Protein AF-A0A4D6LDC3-F1 (afdb_monomer)

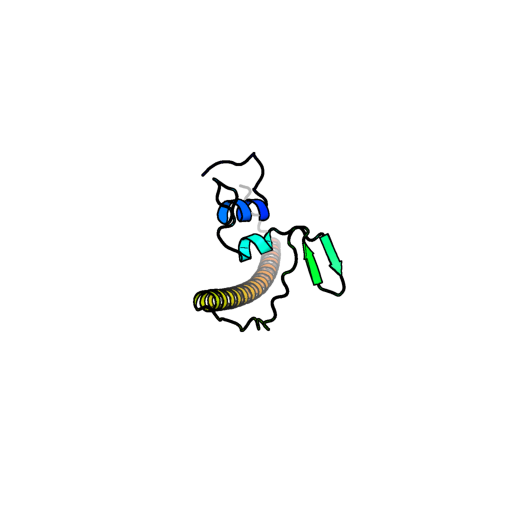Structure (mmCIF, N/CA/C/O backbone):
data_AF-A0A4D6LDC3-F1
#
_entry.id   AF-A0A4D6LDC3-F1
#
loop_
_atom_site.group_PDB
_atom_site.id
_atom_site.type_symbol
_atom_site.label_atom_id
_atom_site.label_alt_id
_atom_site.label_comp_id
_atom_site.label_asym_id
_atom_site.label_entity_id
_atom_site.label_seq_id
_atom_site.pdbx_PDB_ins_code
_atom_site.Cartn_x
_atom_site.Cartn_y
_atom_site.Cartn_z
_atom_site.occupancy
_atom_site.B_iso_or_equiv
_atom_site.auth_seq_id
_atom_site.auth_comp_id
_atom_site.auth_asym_id
_atom_site.auth_atom_id
_atom_site.pdbx_PDB_model_num
ATOM 1 N N . MET A 1 1 ? 20.546 27.280 -15.286 1.00 38.97 1 MET A N 1
ATOM 2 C CA . MET A 1 1 ? 19.242 26.664 -15.608 1.00 38.97 1 MET A CA 1
ATOM 3 C C . MET A 1 1 ? 18.293 27.773 -16.020 1.00 38.97 1 MET A C 1
ATOM 5 O O . MET A 1 1 ? 18.026 28.645 -15.206 1.00 38.97 1 MET A O 1
ATOM 9 N N . THR A 1 2 ? 17.894 27.829 -17.290 1.00 45.59 2 THR A N 1
ATOM 10 C CA . THR A 1 2 ? 17.131 28.965 -17.834 1.00 45.59 2 THR A CA 1
ATOM 11 C C . THR A 1 2 ? 15.643 28.641 -17.838 1.00 45.59 2 THR A C 1
ATOM 13 O O . THR A 1 2 ? 15.235 27.619 -18.385 1.00 45.59 2 THR A O 1
ATOM 16 N N . LYS A 1 3 ? 14.851 29.512 -17.205 1.00 45.41 3 LYS A N 1
ATOM 17 C CA . LYS A 1 3 ? 13.389 29.454 -17.172 1.00 45.41 3 LYS A CA 1
ATOM 18 C C . LYS A 1 3 ? 12.847 29.673 -18.589 1.00 45.41 3 LYS A C 1
ATOM 20 O O . LYS A 1 3 ? 13.088 30.725 -19.173 1.00 45.41 3 LYS A O 1
ATOM 25 N N . LEU A 1 4 ? 12.148 28.684 -19.139 1.00 52.59 4 LEU A N 1
ATOM 26 C CA . LEU A 1 4 ? 11.331 28.830 -20.344 1.00 52.59 4 LEU A CA 1
ATOM 27 C C . LEU A 1 4 ? 9.886 29.045 -19.877 1.00 52.59 4 LEU A C 1
ATOM 29 O O . LEU A 1 4 ? 9.241 28.110 -19.426 1.00 52.59 4 LEU A O 1
ATOM 33 N N . ASN A 1 5 ? 9.449 30.306 -19.919 1.00 50.94 5 ASN A N 1
ATOM 34 C CA . ASN A 1 5 ? 8.061 30.785 -19.931 1.00 50.94 5 ASN A CA 1
ATOM 35 C C . ASN A 1 5 ? 7.044 30.025 -19.060 1.00 50.94 5 ASN A C 1
ATOM 37 O O . ASN A 1 5 ? 6.243 29.302 -19.636 1.00 50.94 5 ASN A O 1
ATOM 41 N N . ASP A 1 6 ? 7.048 30.230 -17.732 1.00 54.47 6 ASP A N 1
ATOM 42 C CA . ASP A 1 6 ? 5.972 29.984 -16.730 1.00 54.47 6 ASP A CA 1
ATOM 43 C C . ASP A 1 6 ? 5.063 28.739 -16.872 1.00 54.47 6 ASP A C 1
ATOM 45 O O . ASP A 1 6 ? 4.029 28.615 -16.217 1.00 54.47 6 ASP A O 1
ATOM 49 N N . LYS A 1 7 ? 5.452 27.778 -17.700 1.00 58.31 7 LYS A N 1
ATOM 50 C CA . LYS A 1 7 ? 4.758 26.541 -18.013 1.00 58.31 7 LYS A CA 1
ATOM 51 C C . LYS A 1 7 ? 5.808 25.452 -18.028 1.00 58.31 7 LYS A C 1
ATOM 53 O O . LYS A 1 7 ? 6.875 25.602 -18.622 1.00 58.31 7 LYS A O 1
ATOM 58 N N . SER A 1 8 ? 5.500 24.358 -17.346 1.00 63.41 8 SER A N 1
ATOM 59 C CA . SER A 1 8 ? 6.328 23.160 -17.342 1.00 63.41 8 SER A CA 1
ATOM 60 C C . SER A 1 8 ? 6.609 22.751 -18.792 1.00 63.41 8 SER A C 1
ATOM 62 O O . SER A 1 8 ? 5.649 22.593 -19.552 1.00 63.41 8 SER A O 1
ATOM 64 N N . PRO A 1 9 ? 7.881 22.610 -19.202 1.00 69.75 9 PRO A N 1
ATOM 65 C CA . PRO A 1 9 ? 8.197 22.271 -20.578 1.00 69.75 9 PRO A CA 1
ATOM 66 C C . PRO A 1 9 ? 7.588 20.912 -20.914 1.00 69.75 9 PRO A C 1
ATOM 68 O O . PRO A 1 9 ? 7.677 19.955 -20.140 1.00 69.75 9 PRO A O 1
ATOM 71 N N . THR A 1 10 ? 6.961 20.833 -22.080 1.00 68.75 10 THR A N 1
ATOM 72 C CA . THR A 1 10 ? 6.373 19.581 -22.564 1.00 68.75 10 THR A CA 1
ATOM 73 C C . THR A 1 10 ? 7.506 18.574 -22.811 1.00 68.75 10 THR A C 1
ATOM 75 O O . THR A 1 10 ? 8.597 18.989 -23.214 1.00 68.75 10 THR A O 1
ATOM 78 N N . PRO A 1 11 ? 7.303 17.253 -22.643 1.00 69.69 11 PRO A N 1
ATOM 79 C CA . PRO A 1 11 ? 8.348 16.258 -22.909 1.00 69.69 11 PRO A CA 1
ATOM 80 C C . PRO A 1 11 ? 9.066 16.422 -24.263 1.00 69.69 11 PRO A C 1
ATOM 82 O O . PRO A 1 11 ? 10.285 16.288 -24.334 1.00 69.69 11 PRO A O 1
ATOM 85 N N . SER A 1 12 ? 8.355 16.819 -25.324 1.00 67.12 12 SER A N 1
ATOM 86 C CA . SER A 1 12 ? 8.954 17.112 -26.638 1.00 67.12 12 SER A CA 1
ATOM 87 C C . SER A 1 12 ? 9.888 18.332 -26.637 1.00 67.12 12 SER A C 1
ATOM 89 O O . SER A 1 12 ? 10.859 18.377 -27.387 1.00 67.12 12 SER A O 1
ATOM 91 N N . GLU A 1 13 ? 9.621 19.336 -25.801 1.00 72.69 13 GLU A N 1
ATOM 92 C CA . GLU A 1 13 ? 10.480 20.518 -25.661 1.00 72.69 13 GLU A CA 1
ATOM 93 C C . GLU A 1 13 ? 11.765 20.181 -24.905 1.00 72.69 13 GLU 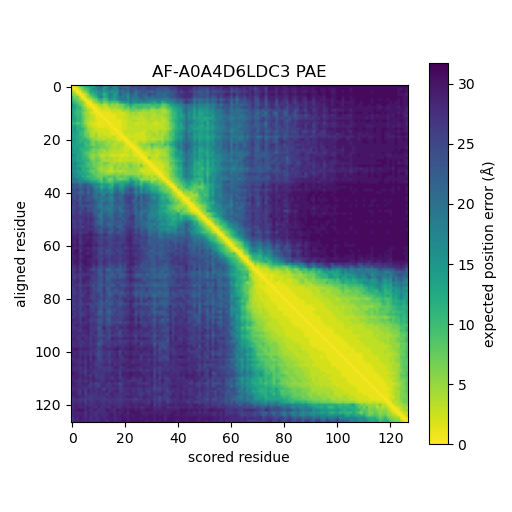A C 1
ATOM 95 O O . GLU A 1 13 ? 12.845 20.617 -25.307 1.00 72.69 13 GLU A O 1
ATOM 100 N N . LEU A 1 14 ? 11.666 19.345 -23.866 1.00 78.12 14 LEU A N 1
ATOM 101 C CA . LEU A 1 14 ? 12.828 18.789 -23.166 1.00 78.12 14 LEU A CA 1
ATOM 102 C C . LEU A 1 14 ? 13.687 17.933 -24.106 1.00 78.12 14 LEU A C 1
ATOM 104 O O . LEU A 1 14 ? 14.916 18.052 -24.107 1.00 78.12 14 LEU A O 1
ATOM 108 N N . PHE A 1 15 ? 13.043 17.120 -24.946 1.00 77.00 15 PHE A N 1
ATOM 109 C CA . PHE A 1 15 ? 13.721 16.286 -25.934 1.00 77.00 15 PHE A CA 1
ATOM 110 C C . PHE A 1 15 ? 14.499 17.130 -26.952 1.00 77.00 15 PHE A C 1
ATOM 112 O O . PHE A 1 15 ? 15.705 16.941 -27.116 1.00 77.00 15 PHE A O 1
ATOM 119 N N . ARG A 1 16 ? 13.859 18.143 -27.553 1.00 77.75 16 ARG A N 1
ATOM 120 C CA . ARG A 1 16 ? 14.544 19.089 -28.449 1.00 77.75 16 ARG A CA 1
ATOM 121 C C . ARG A 1 16 ? 15.676 19.834 -27.751 1.00 77.75 16 ARG A C 1
ATOM 123 O O . ARG A 1 16 ? 16.750 19.971 -28.317 1.00 77.75 16 ARG A O 1
ATOM 130 N N . HIS A 1 17 ? 15.493 20.270 -26.507 1.00 75.00 17 HIS A N 1
ATOM 131 C CA . HIS A 1 17 ? 16.539 20.993 -25.778 1.00 75.00 17 HIS A CA 1
ATOM 132 C C . HIS A 1 17 ? 17.820 20.164 -25.565 1.00 75.00 17 HIS A C 1
ATOM 134 O O . HIS A 1 17 ? 18.910 20.728 -25.452 1.00 75.00 17 HIS A O 1
ATOM 140 N N . THR A 1 18 ? 17.689 18.841 -25.477 1.00 75.56 18 THR A N 1
ATOM 141 C CA . THR A 1 18 ? 18.795 17.916 -25.189 1.00 75.56 18 THR A CA 1
ATOM 142 C C . THR A 1 18 ? 19.416 17.319 -26.450 1.00 75.56 18 THR A C 1
ATOM 144 O O . THR A 1 18 ? 20.629 17.132 -26.492 1.00 75.56 18 THR A O 1
ATOM 147 N N . HIS A 1 19 ? 18.617 17.089 -27.492 1.00 74.88 19 HIS A N 1
ATOM 148 C CA . HIS A 1 19 ? 19.049 16.384 -28.702 1.00 74.88 19 HIS A CA 1
ATOM 149 C C . HIS A 1 19 ? 19.182 17.293 -29.928 1.00 74.88 19 HIS A C 1
ATOM 151 O O . HIS A 1 19 ? 19.632 16.842 -30.982 1.00 74.88 19 HIS A O 1
ATOM 157 N N . GLN A 1 20 ? 18.838 18.577 -29.797 1.00 82.38 20 GLN A N 1
ATOM 158 C CA . GLN A 1 20 ? 19.022 19.582 -30.835 1.00 82.38 20 GLN A CA 1
ATOM 159 C C . GLN A 1 20 ? 20.112 20.580 -30.433 1.00 82.38 20 GLN A C 1
ATOM 161 O O . GLN A 1 20 ? 20.082 21.207 -29.370 1.00 82.38 20 GLN A O 1
ATOM 166 N N . ARG A 1 21 ? 21.094 20.762 -31.313 1.00 79.12 21 ARG A N 1
ATOM 167 C CA . ARG A 1 21 ? 22.167 21.737 -31.140 1.00 79.12 21 ARG A CA 1
ATOM 168 C C . ARG A 1 21 ? 21.590 23.149 -31.254 1.00 79.12 21 ARG A C 1
ATOM 170 O O . ARG A 1 21 ? 20.982 23.514 -32.253 1.00 79.12 21 ARG A O 1
ATOM 177 N N . LYS A 1 22 ? 21.801 23.985 -30.234 1.00 75.38 22 LYS A N 1
ATOM 178 C CA . LYS A 1 22 ? 21.194 25.332 -30.148 1.00 75.38 22 LYS A CA 1
ATOM 179 C C . LYS A 1 22 ? 21.647 26.308 -31.243 1.00 75.38 22 LYS A C 1
ATOM 181 O O . LYS A 1 22 ? 20.938 27.270 -31.516 1.00 75.38 22 LYS A O 1
ATOM 186 N N . LYS A 1 23 ? 22.826 26.085 -31.835 1.00 75.88 23 LYS A N 1
ATOM 187 C CA . LYS A 1 23 ? 23.463 27.009 -32.789 1.00 75.88 23 LYS A CA 1
ATOM 188 C C . LYS A 1 23 ? 22.845 26.930 -34.186 1.00 75.88 23 LYS A C 1
ATOM 190 O O . LYS A 1 23 ? 22.589 27.953 -34.803 1.00 75.88 23 LYS A O 1
ATOM 195 N N . ASP A 1 24 ? 22.627 25.719 -34.671 1.00 78.19 24 ASP A N 1
ATOM 196 C CA . ASP A 1 24 ? 22.237 25.400 -36.048 1.00 78.19 24 ASP A CA 1
ATOM 197 C C . ASP A 1 24 ? 20.954 24.562 -36.113 1.00 78.19 24 ASP A C 1
ATOM 199 O O . ASP A 1 24 ? 20.497 24.212 -37.197 1.00 78.19 24 ASP A O 1
ATOM 203 N N . LYS A 1 25 ? 20.358 24.253 -34.954 1.00 73.50 25 LYS A N 1
ATOM 204 C CA . LYS A 1 25 ? 19.172 23.404 -34.810 1.00 73.50 25 LYS A CA 1
ATOM 205 C C . LYS A 1 25 ? 19.362 21.997 -35.393 1.00 73.50 25 LYS A C 1
ATOM 207 O O . LYS A 1 25 ? 18.376 21.310 -35.661 1.00 73.50 25 LYS A O 1
ATOM 212 N N . SER A 1 26 ? 20.608 21.555 -35.576 1.00 72.25 26 SER A N 1
ATOM 213 C CA . SER A 1 26 ? 20.897 20.210 -36.064 1.00 72.25 26 SER A CA 1
ATOM 214 C C . SER A 1 26 ? 20.701 19.180 -34.956 1.00 72.25 26 SER A C 1
ATOM 216 O O . SER A 1 26 ? 20.878 19.467 -33.770 1.00 72.25 26 SER A O 1
ATOM 218 N N . TRP A 1 27 ? 20.298 17.972 -35.338 1.00 77.69 27 TRP A N 1
ATOM 219 C CA . TRP A 1 27 ? 20.153 16.868 -34.397 1.00 77.69 27 TRP A CA 1
ATOM 220 C C . TRP A 1 27 ? 21.519 16.302 -34.030 1.00 77.69 27 TRP A C 1
ATOM 222 O O . TRP A 1 27 ? 22.424 16.227 -34.862 1.00 77.6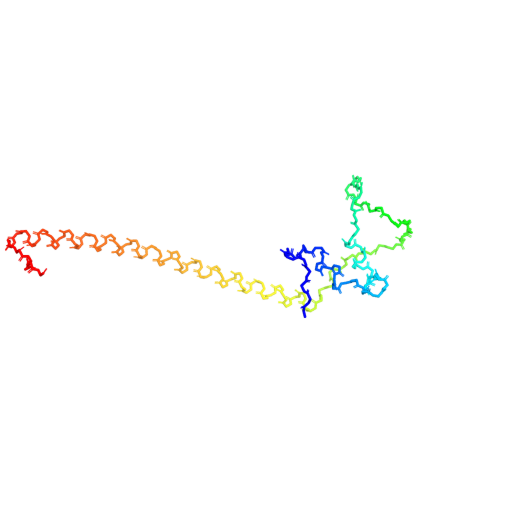9 27 TRP A O 1
ATOM 232 N N . VAL A 1 28 ? 21.676 15.920 -32.766 1.00 74.69 28 VAL A N 1
ATOM 233 C CA . VAL A 1 28 ? 22.918 15.322 -32.263 1.00 74.69 28 VAL A CA 1
ATOM 234 C C . VAL A 1 28 ? 23.173 13.958 -32.915 1.00 74.69 28 VAL A C 1
ATOM 236 O O . VAL A 1 28 ? 24.332 13.605 -33.127 1.00 74.69 28 VAL A O 1
ATOM 239 N N . ASP A 1 29 ? 22.114 13.248 -33.310 1.00 69.75 29 ASP A N 1
ATOM 240 C CA . ASP A 1 29 ? 22.165 11.972 -34.021 1.00 69.75 29 ASP A CA 1
ATOM 241 C C . ASP A 1 29 ? 20.926 11.753 -34.921 1.00 69.75 29 ASP A C 1
ATOM 243 O O . ASP A 1 29 ? 19.911 12.449 -34.820 1.00 69.75 29 ASP A O 1
ATOM 247 N N . GLN A 1 30 ? 21.012 10.767 -35.817 1.00 60.78 30 GLN A N 1
ATOM 248 C CA . GLN A 1 30 ? 19.969 10.454 -36.801 1.00 60.78 30 GLN A CA 1
ATOM 249 C C . GLN A 1 30 ? 18.692 9.864 -36.173 1.00 60.78 30 GLN A C 1
ATOM 251 O O . GLN A 1 30 ? 17.606 10.023 -36.732 1.00 60.78 30 GLN A O 1
ATOM 256 N N . SER A 1 31 ? 18.795 9.220 -35.008 1.00 59.44 31 SER A N 1
ATOM 257 C CA . SER A 1 31 ? 17.647 8.656 -34.285 1.00 59.44 31 SER A CA 1
ATOM 258 C C . SER A 1 31 ? 16.839 9.764 -33.620 1.00 59.44 31 SER A C 1
ATOM 260 O O . SER A 1 31 ? 15.613 9.762 -33.693 1.00 59.44 31 SER A O 1
ATOM 262 N N . SER A 1 32 ? 17.510 10.772 -33.060 1.00 63.78 32 SER A N 1
ATOM 263 C CA . SER A 1 32 ? 16.846 11.966 -32.527 1.00 63.78 32 SER A CA 1
ATOM 264 C C . SER A 1 32 ? 16.068 12.735 -33.594 1.00 63.78 32 SER A C 1
ATOM 266 O O . SER A 1 32 ? 14.955 13.193 -33.340 1.00 63.78 32 SER A O 1
ATOM 268 N N . ALA A 1 33 ? 16.604 12.796 -34.818 1.00 63.53 33 ALA A N 1
ATOM 269 C CA . ALA A 1 33 ? 15.896 13.359 -35.966 1.00 63.53 33 ALA A CA 1
ATOM 270 C C . ALA A 1 33 ? 14.649 12.545 -36.365 1.00 63.53 33 ALA A C 1
ATOM 272 O O . ALA A 1 33 ? 13.676 13.108 -36.862 1.00 63.53 33 ALA A O 1
ATOM 273 N N . HIS A 1 34 ? 14.669 11.224 -36.156 1.00 59.91 34 HIS A N 1
ATOM 274 C CA . HIS A 1 34 ? 13.545 10.336 -36.455 1.00 59.91 34 HIS A CA 1
ATOM 275 C C . HIS A 1 34 ? 12.384 10.498 -35.460 1.00 59.91 34 HIS A C 1
ATOM 277 O O . HIS A 1 34 ? 11.226 10.426 -35.860 1.00 59.91 34 HIS A O 1
ATOM 283 N N . VAL A 1 35 ? 12.673 10.750 -34.181 1.00 61.41 35 VAL A N 1
ATOM 284 C CA . VAL A 1 35 ? 11.656 10.837 -33.114 1.00 61.41 35 VAL A CA 1
ATOM 285 C C . VAL A 1 35 ? 10.818 12.123 -33.179 1.00 61.41 35 VAL A C 1
ATOM 287 O O . VAL A 1 35 ? 9.640 12.091 -32.835 1.00 61.41 35 VAL A O 1
ATOM 290 N N . ASP A 1 36 ? 11.376 13.243 -33.651 1.00 63.69 36 ASP A N 1
ATOM 291 C CA . ASP A 1 36 ? 10.651 14.529 -33.759 1.00 63.69 36 ASP A CA 1
ATOM 292 C C . ASP A 1 36 ? 9.817 14.647 -35.056 1.00 63.69 36 ASP A C 1
ATOM 294 O O . ASP A 1 36 ? 9.228 15.695 -35.326 1.00 63.69 36 ASP A O 1
ATOM 298 N N . CYS A 1 37 ? 9.736 13.593 -35.886 1.00 57.84 37 CYS A N 1
ATOM 299 C CA . CYS A 1 37 ? 8.956 13.654 -37.122 1.00 57.8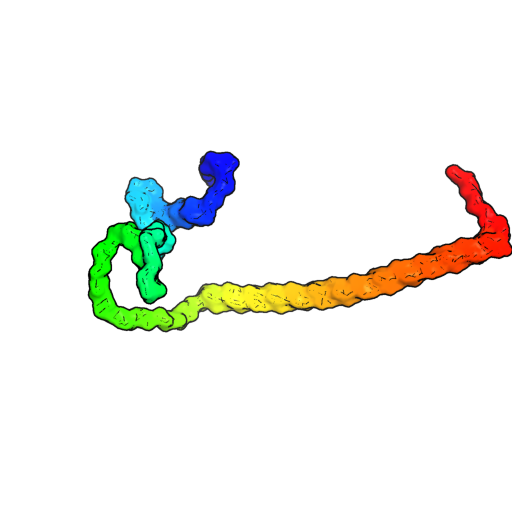4 37 CYS A CA 1
ATOM 300 C C . CYS A 1 37 ? 7.442 13.668 -36.835 1.00 57.84 37 CYS A C 1
ATOM 302 O O . CYS A 1 37 ? 6.884 12.788 -36.177 1.00 57.84 37 CYS A O 1
ATOM 304 N N . LYS A 1 38 ? 6.751 14.694 -37.344 1.00 50.69 38 LYS A N 1
ATOM 305 C CA . LYS A 1 38 ? 5.292 14.799 -37.256 1.00 50.69 38 LYS A CA 1
ATOM 306 C C . LYS A 1 38 ? 4.680 13.770 -38.208 1.00 50.69 38 LYS A C 1
ATOM 308 O O . LYS A 1 38 ? 4.903 13.827 -39.417 1.00 50.69 38 LYS A O 1
ATOM 313 N N . VAL A 1 39 ? 3.966 12.803 -37.639 1.00 53.28 39 VAL A N 1
ATOM 314 C CA . VAL A 1 39 ? 3.271 11.746 -38.380 1.00 53.28 39 VAL A CA 1
ATOM 315 C C . VAL A 1 39 ? 2.160 12.370 -39.210 1.00 53.28 39 VAL A C 1
ATOM 317 O O . VAL A 1 39 ? 1.251 12.972 -38.647 1.00 53.28 39 VAL A O 1
ATOM 320 N N . ASP A 1 40 ? 2.224 12.206 -40.527 1.00 44.09 40 ASP A N 1
ATOM 321 C CA . ASP A 1 40 ? 1.264 12.824 -41.447 1.00 44.09 40 ASP A CA 1
ATOM 322 C C . ASP A 1 40 ? 0.241 11.819 -42.003 1.00 44.09 40 ASP A C 1
ATOM 324 O O . ASP A 1 40 ? -0.713 12.167 -42.693 1.00 44.09 40 ASP A O 1
ATOM 328 N N . GLY A 1 41 ? 0.398 10.543 -41.649 1.00 46.09 41 GLY A N 1
ATOM 329 C CA . GLY A 1 41 ? -0.588 9.508 -41.918 1.00 46.09 41 GLY A CA 1
ATOM 330 C C . GLY A 1 41 ? -0.076 8.103 -41.621 1.00 46.09 41 GLY A C 1
ATOM 331 O O . GLY A 1 41 ? 1.128 7.829 -41.651 1.00 46.09 41 GLY A O 1
ATOM 332 N N . ILE A 1 42 ? -1.023 7.201 -41.354 1.00 45.00 42 ILE A N 1
ATOM 333 C CA . ILE A 1 42 ? -0.798 5.760 -41.217 1.00 45.00 42 ILE A CA 1
ATOM 334 C C . ILE A 1 42 ? -1.415 5.089 -42.443 1.00 45.00 42 ILE A C 1
ATOM 336 O O . ILE A 1 42 ? -2.629 5.129 -42.624 1.00 45.00 42 ILE A O 1
ATOM 340 N N . ASN A 1 43 ? -0.599 4.450 -43.284 1.00 41.72 43 ASN A N 1
ATOM 341 C CA . ASN A 1 43 ? -1.094 3.642 -44.401 1.00 41.72 43 ASN A CA 1
ATOM 342 C C . ASN A 1 43 ? -0.562 2.211 -44.266 1.00 41.72 43 ASN A C 1
ATOM 344 O O . ASN A 1 43 ? 0.647 2.002 -44.152 1.00 41.72 43 ASN A O 1
ATOM 348 N N . LYS A 1 44 ? -1.469 1.224 -44.229 1.00 48.31 44 LYS A N 1
ATOM 349 C CA . LYS A 1 44 ? -1.167 -0.212 -44.040 1.00 48.31 44 LYS A CA 1
ATOM 350 C C . LYS A 1 44 ? -0.219 -0.497 -42.858 1.00 48.31 44 LYS A C 1
ATOM 352 O O . LYS A 1 44 ? 0.714 -1.286 -42.982 1.00 48.31 44 LYS A O 1
ATOM 357 N N . GLY A 1 45 ? -0.432 0.180 -41.726 1.00 50.47 45 GLY A N 1
ATOM 358 C CA . GLY A 1 45 ? 0.362 -0.007 -40.504 1.00 50.47 45 GLY A CA 1
ATOM 359 C C . GLY A 1 45 ? 1.761 0.621 -40.525 1.00 50.47 45 GLY A C 1
ATOM 360 O O . GLY A 1 45 ? 2.557 0.339 -39.636 1.00 50.47 45 GLY A O 1
ATOM 361 N N . LYS A 1 46 ? 2.081 1.467 -41.515 1.00 51.41 46 LYS A N 1
ATOM 362 C CA . LYS A 1 46 ? 3.344 2.217 -41.579 1.00 51.41 46 LYS A CA 1
ATOM 363 C C . LYS A 1 46 ? 3.093 3.714 -41.430 1.00 51.41 46 LYS A C 1
ATOM 365 O O . LYS A 1 46 ? 2.192 4.262 -42.065 1.00 51.41 46 LYS A O 1
ATOM 370 N N . VAL A 1 47 ? 3.899 4.340 -40.576 1.00 48.72 47 VAL A N 1
ATOM 371 C CA . VAL A 1 47 ? 3.887 5.772 -40.260 1.00 48.72 47 VAL A CA 1
ATOM 372 C C . VAL A 1 47 ? 4.833 6.498 -41.216 1.00 48.72 47 VAL A C 1
ATOM 374 O O . VAL A 1 47 ? 6.015 6.163 -41.277 1.00 48.72 47 VAL A O 1
ATOM 377 N N . TYR A 1 48 ? 4.324 7.483 -41.957 1.00 49.94 48 TYR A N 1
ATOM 378 C CA . TYR A 1 48 ? 5.134 8.343 -42.823 1.00 49.94 48 TYR A CA 1
ATOM 379 C C . TYR A 1 48 ? 5.116 9.772 -42.264 1.00 49.94 48 TYR A C 1
ATOM 381 O O . TYR A 1 48 ? 4.048 10.337 -42.031 1.00 49.94 48 TYR A O 1
ATOM 389 N N . GLY A 1 49 ? 6.293 10.351 -42.018 1.00 44.44 49 GLY A N 1
ATOM 390 C CA . GLY A 1 49 ? 6.429 11.772 -41.688 1.00 44.44 49 GLY A CA 1
ATOM 391 C C . GLY A 1 49 ? 6.652 12.609 -42.950 1.00 44.44 49 GLY A C 1
ATOM 392 O O . GLY A 1 49 ? 7.356 12.168 -43.864 1.00 44.44 49 GLY A O 1
ATOM 393 N N . ILE A 1 50 ? 6.085 13.819 -43.010 1.00 42.00 50 ILE A N 1
ATOM 394 C CA . ILE A 1 50 ? 6.461 14.805 -44.035 1.00 42.00 50 ILE A CA 1
ATOM 395 C C . ILE A 1 50 ? 7.925 15.189 -43.800 1.00 42.00 50 ILE A C 1
ATOM 397 O O . ILE A 1 50 ? 8.253 15.756 -42.760 1.00 42.00 50 ILE A O 1
ATOM 401 N N . GLY A 1 51 ? 8.802 14.935 -44.778 1.00 46.22 51 GLY A N 1
ATOM 402 C CA . GLY A 1 51 ? 10.096 15.623 -44.813 1.00 46.22 51 GLY A CA 1
ATOM 403 C C . GLY A 1 51 ? 11.292 14.923 -45.446 1.00 46.22 51 GLY A C 1
ATOM 404 O O . GLY A 1 51 ? 12.291 15.602 -45.640 1.00 46.22 51 GLY A O 1
ATOM 405 N N . TYR A 1 52 ? 11.251 13.636 -45.815 1.00 42.47 52 TYR A N 1
ATOM 406 C CA . TYR A 1 52 ? 12.399 13.005 -46.488 1.00 42.47 52 TYR A CA 1
ATOM 407 C C . TYR A 1 52 ? 11.988 12.028 -47.594 1.00 42.47 52 TYR A C 1
ATOM 409 O O . TYR A 1 52 ? 11.138 11.158 -47.412 1.00 42.47 52 TYR A O 1
ATOM 417 N N . LYS A 1 53 ? 12.637 12.154 -48.761 1.00 38.88 53 LYS A N 1
ATOM 418 C CA . LYS A 1 53 ? 12.583 11.151 -49.830 1.00 38.88 53 LYS A CA 1
ATOM 419 C C . LYS A 1 53 ? 13.132 9.840 -49.263 1.00 38.88 53 LYS A C 1
ATOM 421 O O . LYS A 1 53 ? 14.303 9.782 -48.904 1.00 38.88 53 LYS A O 1
ATOM 426 N N . SER A 1 54 ? 12.299 8.802 -49.186 1.00 44.47 54 SER A N 1
ATOM 427 C CA . SER A 1 54 ? 12.739 7.444 -48.852 1.00 44.47 54 SER A CA 1
ATOM 428 C C . SER A 1 54 ? 13.787 6.985 -49.866 1.00 44.47 54 SER A C 1
ATOM 430 O O . SER A 1 54 ? 13.444 6.570 -50.974 1.00 44.47 54 SER A O 1
ATOM 432 N N . THR A 1 55 ? 15.068 7.036 -49.512 1.00 41.38 55 THR A N 1
ATOM 433 C CA . THR A 1 55 ? 16.062 6.201 -50.178 1.00 41.38 55 THR A CA 1
ATOM 434 C C . THR A 1 55 ? 15.798 4.772 -49.727 1.00 41.38 55 THR A C 1
ATOM 436 O O . THR A 1 55 ? 15.774 4.465 -48.536 1.00 41.38 55 THR A O 1
ATOM 439 N N . LYS A 1 56 ? 15.499 3.895 -50.691 1.00 43.31 56 LYS A N 1
ATOM 440 C CA . LYS A 1 56 ? 15.308 2.466 -50.444 1.00 43.31 56 LYS A CA 1
ATOM 441 C C . LYS A 1 56 ? 16.595 1.913 -49.827 1.00 43.31 56 LYS A C 1
ATOM 443 O O . LYS A 1 56 ? 17.554 1.660 -50.551 1.00 43.31 56 LYS A O 1
ATOM 448 N N . VAL A 1 57 ? 16.618 1.712 -48.512 1.00 40.88 57 VAL A N 1
ATOM 449 C CA . VAL A 1 57 ? 17.645 0.893 -47.868 1.00 40.88 57 VAL A CA 1
ATOM 450 C C . VAL A 1 57 ? 17.298 -0.559 -48.186 1.00 40.88 57 VAL A C 1
ATOM 452 O O . VAL A 1 57 ? 16.459 -1.190 -47.546 1.00 40.88 57 VAL A O 1
ATOM 455 N N . ILE A 1 58 ? 17.899 -1.064 -49.264 1.00 40.19 58 ILE A N 1
ATOM 456 C CA . ILE A 1 58 ? 18.071 -2.498 -49.478 1.00 40.19 58 ILE A CA 1
ATOM 457 C C . ILE A 1 58 ? 19.044 -2.957 -48.396 1.00 40.19 58 ILE A C 1
ATOM 459 O O . ILE A 1 58 ? 20.237 -2.688 -48.450 1.00 40.19 58 ILE A O 1
ATOM 463 N N . GLY A 1 59 ? 18.497 -3.598 -47.376 1.00 37.03 59 GLY A N 1
ATOM 464 C CA . GLY A 1 59 ? 19.252 -4.143 -46.263 1.00 37.03 59 GLY A CA 1
ATOM 465 C C . GLY A 1 59 ? 18.278 -4.447 -45.147 1.00 37.03 59 GLY A C 1
ATOM 466 O O . GLY A 1 59 ? 17.741 -3.535 -44.528 1.00 37.03 59 GLY A O 1
ATOM 467 N N . LYS A 1 60 ? 17.996 -5.731 -44.923 1.00 43.66 60 LYS A N 1
ATOM 468 C CA . LYS A 1 60 ? 17.260 -6.188 -43.746 1.00 43.66 60 LYS A CA 1
ATOM 469 C C . LYS A 1 60 ? 18.054 -5.766 -42.506 1.00 43.66 60 LYS A C 1
ATOM 471 O O . LYS A 1 60 ? 18.924 -6.503 -42.059 1.00 43.66 60 LYS A O 1
ATOM 476 N N . GLN A 1 61 ? 17.769 -4.595 -41.947 1.00 40.81 61 GLN A N 1
ATOM 477 C CA . GLN A 1 61 ? 18.126 -4.306 -40.567 1.00 40.81 61 GLN A CA 1
ATOM 478 C C . GLN A 1 61 ? 17.125 -5.058 -39.702 1.00 40.81 61 GLN A C 1
ATOM 480 O O . GLN A 1 61 ? 16.047 -4.579 -39.361 1.00 40.81 61 GLN A O 1
ATOM 485 N N . SER A 1 62 ? 17.482 -6.309 -39.422 1.00 42.62 62 SER A N 1
ATOM 486 C CA . SER A 1 62 ? 17.059 -6.959 -38.196 1.00 42.62 62 SER A CA 1
ATOM 487 C C . SER A 1 62 ? 17.492 -6.032 -37.066 1.00 42.62 62 SER A C 1
ATOM 489 O O . SER A 1 62 ? 18.692 -5.884 -36.839 1.00 42.62 62 SER A O 1
ATOM 491 N N . TYR A 1 63 ? 16.545 -5.402 -36.372 1.00 40.03 63 TYR A N 1
ATOM 492 C CA . TYR A 1 63 ? 16.786 -4.979 -34.998 1.00 40.03 63 TYR A CA 1
ATOM 493 C C . TYR A 1 63 ? 17.028 -6.271 -34.216 1.00 40.03 63 TYR A C 1
ATOM 495 O O . TYR A 1 63 ? 16.099 -6.881 -33.704 1.00 40.03 63 TYR A O 1
ATOM 503 N N . GLN A 1 64 ? 18.260 -6.780 -34.254 1.00 40.66 64 GLN A N 1
ATOM 504 C CA . GLN A 1 64 ? 18.683 -7.709 -33.228 1.00 40.66 64 GLN A CA 1
ATOM 505 C C . GLN A 1 64 ? 18.775 -6.906 -31.945 1.00 40.66 64 GLN A C 1
ATOM 507 O O . GLN A 1 64 ? 19.388 -5.834 -31.929 1.00 40.66 64 GLN A O 1
ATOM 512 N N . ASP A 1 65 ? 18.143 -7.452 -30.913 1.00 42.25 65 ASP A N 1
ATOM 513 C CA . ASP A 1 65 ? 18.292 -7.102 -29.513 1.00 42.25 65 ASP A CA 1
ATOM 514 C C . ASP A 1 65 ? 19.779 -6.985 -29.172 1.00 42.25 65 ASP A C 1
ATOM 516 O O . ASP A 1 65 ? 20.436 -7.927 -28.737 1.00 42.25 65 ASP A O 1
ATOM 520 N N . SER A 1 66 ? 20.344 -5.807 -29.410 1.00 45.47 66 SER A N 1
ATOM 521 C CA . SER A 1 66 ? 21.613 -5.431 -28.821 1.00 45.47 66 SER A CA 1
ATOM 522 C C . SER A 1 66 ? 21.274 -5.120 -27.380 1.00 45.47 66 SER A C 1
ATOM 524 O O . SER A 1 66 ? 20.900 -3.995 -27.044 1.00 45.47 66 SER A O 1
ATOM 526 N N . THR A 1 67 ? 21.314 -6.147 -26.537 1.00 55.66 67 THR A N 1
ATOM 527 C CA . THR A 1 67 ? 21.212 -6.017 -25.090 1.00 55.66 67 THR A CA 1
ATOM 528 C C . THR A 1 67 ? 22.437 -5.238 -24.621 1.00 55.66 67 THR A C 1
ATOM 530 O O . THR A 1 67 ? 23.454 -5.791 -24.220 1.00 55.66 67 THR A O 1
ATOM 533 N N . SER A 1 68 ? 22.370 -3.914 -24.759 1.00 57.16 68 SER A N 1
ATOM 534 C CA . SER A 1 68 ? 23.344 -3.001 -24.183 1.00 57.16 68 SER A CA 1
ATOM 535 C C . SER A 1 68 ? 23.364 -3.258 -22.682 1.00 57.16 68 SER A C 1
ATOM 537 O O . SER A 1 68 ? 22.309 -3.272 -22.046 1.00 57.16 68 SER A O 1
ATOM 539 N N . SER A 1 69 ? 24.553 -3.466 -22.119 1.00 62.94 69 SER A N 1
ATOM 540 C CA . SER A 1 69 ? 24.755 -3.755 -20.694 1.00 62.94 69 SER A CA 1
ATOM 541 C C . SER A 1 69 ? 24.015 -2.759 -19.783 1.00 62.94 69 SER A C 1
ATOM 543 O O . SER A 1 69 ? 23.416 -3.160 -18.791 1.00 62.94 69 SER A O 1
ATOM 545 N N . SER A 1 70 ? 23.922 -1.483 -20.172 1.00 64.50 70 SER A N 1
ATOM 546 C CA . SER A 1 70 ? 23.144 -0.474 -19.438 1.00 64.50 70 SER A CA 1
ATOM 547 C C . SER A 1 70 ? 21.630 -0.723 -19.434 1.00 64.50 70 SER A C 1
ATOM 549 O O . SER A 1 70 ? 20.959 -0.439 -18.447 1.00 64.50 70 SER A O 1
ATOM 551 N N . VAL A 1 71 ? 21.073 -1.273 -20.515 1.00 71.38 71 VAL A N 1
ATOM 552 C CA . VAL A 1 71 ? 19.644 -1.613 -20.624 1.00 71.38 71 VAL A CA 1
ATOM 553 C C . VAL A 1 71 ? 19.311 -2.855 -19.795 1.00 71.38 71 VAL A C 1
ATOM 555 O O . VAL A 1 71 ? 18.213 -2.940 -19.248 1.00 71.38 71 VAL A O 1
ATOM 558 N N . GLN A 1 72 ? 20.250 -3.798 -19.663 1.00 71.94 72 GLN A N 1
ATOM 559 C CA . GLN A 1 72 ? 20.094 -4.953 -18.771 1.00 71.94 72 GLN A CA 1
ATOM 560 C C . GLN A 1 72 ? 20.066 -4.523 -17.304 1.00 71.94 72 GLN A C 1
ATOM 562 O O . GLN A 1 72 ? 19.119 -4.868 -16.603 1.00 71.94 72 GLN A O 1
ATOM 567 N N . VAL A 1 73 ? 21.019 -3.689 -16.878 1.00 77.25 73 VAL A N 1
ATOM 568 C CA . VAL A 1 73 ? 21.076 -3.173 -15.499 1.00 77.25 73 VAL A CA 1
ATOM 569 C C . VAL A 1 73 ? 19.792 -2.421 -15.133 1.00 77.25 73 VAL A C 1
ATOM 571 O O . VAL A 1 73 ? 19.181 -2.710 -14.109 1.00 77.25 73 VAL A O 1
ATOM 574 N N . MET A 1 74 ? 19.305 -1.530 -16.005 1.00 78.94 74 MET A N 1
ATOM 575 C CA . MET A 1 74 ? 18.045 -0.812 -15.757 1.00 78.94 74 MET A CA 1
ATOM 576 C C . MET A 1 74 ? 16.833 -1.751 -15.642 1.00 78.94 74 MET A C 1
ATOM 578 O O . MET A 1 74 ? 15.914 -1.488 -14.866 1.00 78.94 74 MET A O 1
ATOM 582 N N . ARG A 1 75 ? 16.808 -2.849 -16.407 1.00 81.06 75 ARG A N 1
ATOM 583 C CA . ARG A 1 75 ? 15.733 -3.848 -16.327 1.00 81.06 75 ARG A CA 1
ATOM 584 C C . ARG A 1 75 ? 15.787 -4.618 -15.007 1.00 81.06 75 ARG A C 1
ATOM 586 O O . ARG A 1 75 ? 14.745 -4.844 -14.403 1.00 81.06 75 ARG A O 1
ATOM 593 N N . GLU A 1 76 ? 16.976 -5.000 -14.556 1.00 87.12 76 GLU A N 1
ATOM 594 C CA . GLU A 1 76 ? 17.168 -5.704 -13.285 1.00 87.12 76 GLU A CA 1
ATOM 595 C C . GLU A 1 76 ? 16.765 -4.836 -12.087 1.00 87.12 76 GLU A C 1
ATOM 597 O O . GLU A 1 76 ? 16.049 -5.305 -11.202 1.00 87.12 76 GLU A O 1
ATOM 602 N N . GLU A 1 77 ? 17.147 -3.558 -12.080 1.00 91.06 77 GLU A N 1
ATOM 603 C CA . GLU A 1 77 ? 16.731 -2.602 -11.046 1.00 91.06 77 GLU A CA 1
ATOM 604 C C . GLU A 1 77 ? 15.207 -2.417 -11.016 1.00 91.06 77 GLU A C 1
ATOM 606 O O . GLU A 1 77 ? 14.606 -2.388 -9.939 1.00 91.06 77 GLU A O 1
ATOM 611 N N . ALA A 1 78 ? 14.563 -2.353 -12.187 1.00 89.94 78 ALA A N 1
ATOM 612 C CA . ALA A 1 78 ? 13.110 -2.248 -12.288 1.00 89.94 78 ALA A CA 1
ATOM 613 C C . ALA A 1 78 ? 12.396 -3.479 -11.703 1.00 89.94 78 ALA A C 1
ATOM 615 O O . ALA A 1 78 ? 11.430 -3.330 -10.950 1.00 89.94 78 ALA A O 1
ATOM 616 N N . GLU A 1 79 ? 12.886 -4.688 -11.986 1.00 92.00 79 GLU A N 1
ATOM 617 C CA . GLU A 1 79 ? 12.325 -5.917 -11.411 1.00 92.00 79 GLU A CA 1
ATOM 618 C C . GLU A 1 79 ? 12.572 -6.008 -9.896 1.00 92.00 79 GLU A C 1
ATOM 620 O O . GLU A 1 79 ? 11.676 -6.386 -9.138 1.00 92.00 79 GLU A O 1
ATOM 625 N N . GLN A 1 80 ? 13.746 -5.592 -9.410 1.00 95.31 80 GLN A N 1
ATOM 626 C CA . GLN A 1 80 ? 14.013 -5.533 -7.969 1.00 95.31 80 GLN A CA 1
ATOM 627 C C . GLN A 1 80 ? 13.075 -4.562 -7.245 1.00 95.31 80 GLN A C 1
ATOM 629 O O . GLN A 1 80 ? 12.565 -4.883 -6.169 1.00 95.31 80 GLN A O 1
ATOM 634 N N . LEU A 1 81 ? 12.836 -3.380 -7.818 1.00 96.00 81 LEU A N 1
ATOM 635 C CA . LEU A 1 81 ? 11.902 -2.403 -7.257 1.00 96.00 81 LEU A CA 1
ATOM 636 C C . LEU A 1 81 ? 10.472 -2.939 -7.241 1.00 96.00 81 LEU A C 1
ATOM 638 O O . LEU A 1 81 ? 9.778 -2.776 -6.239 1.00 96.00 81 LEU A O 1
ATOM 642 N N . LYS A 1 82 ? 10.053 -3.633 -8.301 1.00 95.69 82 LYS A N 1
ATOM 643 C CA . LYS A 1 82 ? 8.737 -4.272 -8.378 1.00 95.69 82 LYS A CA 1
ATOM 644 C C . LYS A 1 82 ? 8.550 -5.331 -7.291 1.00 95.69 82 LYS A C 1
ATOM 646 O O . LYS A 1 82 ? 7.517 -5.346 -6.629 1.00 95.69 82 LYS A O 1
ATOM 651 N N . ASN A 1 83 ? 9.561 -6.164 -7.051 1.00 96.69 83 ASN A N 1
ATOM 652 C CA . ASN A 1 83 ? 9.512 -7.178 -5.996 1.00 96.69 83 ASN A CA 1
ATOM 653 C C . ASN A 1 83 ? 9.455 -6.555 -4.593 1.00 96.69 83 ASN A C 1
ATOM 655 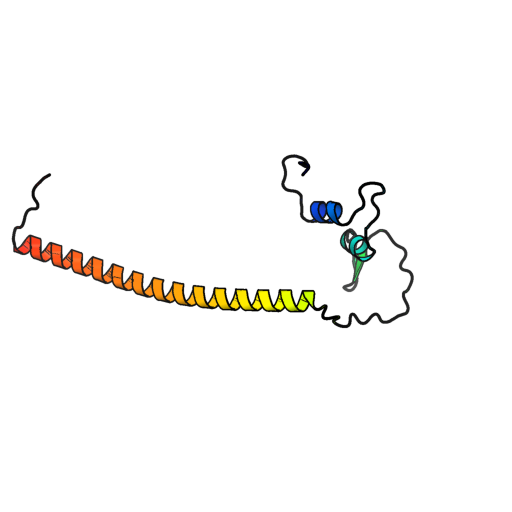O O . ASN A 1 83 ? 8.685 -7.009 -3.750 1.00 96.69 83 ASN A O 1
ATOM 659 N N . LYS A 1 84 ? 10.230 -5.489 -4.343 1.00 97.12 84 LYS A N 1
ATOM 660 C CA . LYS A 1 84 ? 10.164 -4.739 -3.077 1.00 97.12 84 LYS A CA 1
ATOM 661 C C . LYS A 1 84 ? 8.794 -4.099 -2.872 1.00 97.12 84 LYS A C 1
ATOM 663 O O . LYS A 1 84 ? 8.271 -4.143 -1.764 1.00 97.12 84 LYS A O 1
ATOM 668 N N . LEU A 1 85 ? 8.217 -3.526 -3.928 1.00 96.88 85 LEU A N 1
ATOM 669 C CA . LEU A 1 85 ? 6.887 -2.930 -3.875 1.00 96.88 85 LEU A CA 1
ATOM 670 C C . LEU A 1 85 ? 5.830 -3.980 -3.525 1.00 96.88 85 LEU A C 1
ATOM 672 O O . LEU A 1 85 ? 5.038 -3.745 -2.622 1.00 96.88 85 LEU A O 1
ATOM 676 N N . LEU A 1 86 ? 5.881 -5.150 -4.166 1.00 97.06 86 LEU A N 1
ATOM 677 C CA . LEU A 1 86 ? 4.954 -6.245 -3.889 1.00 97.06 86 LEU A CA 1
ATOM 678 C C . LEU A 1 86 ? 5.025 -6.701 -2.422 1.00 97.06 86 LEU A C 1
ATOM 680 O O . LEU A 1 86 ? 3.989 -6.880 -1.793 1.00 97.06 86 LEU A O 1
ATOM 684 N N . ALA A 1 87 ? 6.230 -6.834 -1.858 1.00 95.75 87 ALA A N 1
ATOM 685 C CA . ALA A 1 87 ? 6.405 -7.194 -0.448 1.00 95.75 87 ALA A CA 1
ATOM 686 C C . ALA A 1 87 ? 5.826 -6.130 0.507 1.00 95.75 87 ALA A C 1
ATOM 688 O O . ALA A 1 87 ? 5.167 -6.453 1.494 1.00 95.75 87 ALA A O 1
ATOM 689 N N . VAL A 1 88 ? 6.027 -4.846 0.192 1.00 97.12 88 VAL A N 1
ATOM 690 C CA . VAL A 1 88 ? 5.451 -3.740 0.972 1.00 97.12 88 VAL A CA 1
ATOM 691 C C . VAL A 1 88 ? 3.925 -3.726 0.878 1.00 97.12 88 VAL A C 1
ATOM 693 O O . VAL A 1 88 ? 3.257 -3.446 1.871 1.00 97.12 88 VAL A O 1
ATOM 696 N N . GLU A 1 89 ? 3.357 -4.034 -0.289 1.00 96.62 89 GLU A N 1
ATOM 697 C CA . GLU A 1 89 ? 1.907 -4.146 -0.461 1.00 96.62 89 GLU A CA 1
ATOM 698 C C . GLU A 1 89 ? 1.329 -5.287 0.377 1.00 96.62 89 GLU A C 1
ATOM 700 O O . GLU A 1 89 ? 0.354 -5.065 1.092 1.00 96.62 89 GLU A O 1
ATOM 705 N N . THR A 1 90 ? 1.969 -6.460 0.386 1.00 96.94 90 THR A N 1
ATOM 706 C CA . THR A 1 90 ? 1.520 -7.582 1.224 1.00 96.94 90 THR A CA 1
ATOM 707 C C . THR A 1 90 ? 1.600 -7.263 2.716 1.00 96.94 90 THR A C 1
ATOM 709 O O . THR A 1 90 ? 0.665 -7.553 3.462 1.00 96.94 90 THR A O 1
ATOM 712 N N . ASP A 1 91 ? 2.678 -6.612 3.162 1.00 97.44 91 ASP A N 1
ATOM 713 C CA . ASP A 1 91 ? 2.830 -6.213 4.565 1.00 97.44 91 ASP A CA 1
ATOM 714 C C . ASP A 1 91 ? 1.779 -5.174 4.970 1.00 97.44 91 ASP A C 1
ATOM 716 O O . ASP A 1 91 ? 1.205 -5.253 6.060 1.00 97.44 91 ASP A O 1
ATOM 720 N N . ARG A 1 92 ? 1.490 -4.213 4.084 1.00 97.31 92 ARG A N 1
ATOM 721 C CA . ARG A 1 92 ? 0.439 -3.214 4.298 1.00 97.31 92 ARG A CA 1
ATOM 722 C C . ARG A 1 92 ? -0.918 -3.884 4.486 1.00 97.31 92 ARG A C 1
ATOM 724 O O . ARG A 1 92 ? -1.616 -3.540 5.436 1.00 97.31 92 ARG A O 1
ATOM 731 N N . ASP A 1 93 ? -1.271 -4.834 3.629 1.00 97.25 93 ASP A N 1
ATOM 732 C CA . ASP A 1 93 ? -2.573 -5.501 3.686 1.00 97.25 93 ASP A CA 1
ATOM 733 C C . ASP A 1 93 ? -2.726 -6.294 5.000 1.00 97.25 93 ASP A C 1
ATOM 735 O O . ASP A 1 93 ? -3.726 -6.152 5.707 1.00 97.25 93 ASP A O 1
ATOM 739 N N . HIS A 1 94 ? -1.678 -7.009 5.428 1.00 96.88 94 HIS A N 1
ATOM 740 C CA . HIS A 1 94 ? -1.652 -7.686 6.730 1.00 96.88 94 HIS A CA 1
ATOM 741 C C . HIS A 1 94 ? -1.789 -6.733 7.927 1.00 96.88 94 HIS A C 1
ATOM 743 O O . HIS A 1 94 ? -2.412 -7.074 8.941 1.00 96.88 94 HIS A O 1
ATOM 749 N N . LEU A 1 95 ? -1.184 -5.545 7.853 1.00 98.12 95 LEU A N 1
ATOM 750 C CA . LEU A 1 95 ? -1.322 -4.529 8.895 1.00 98.12 95 LEU A CA 1
ATOM 751 C C . LEU A 1 95 ? -2.730 -3.929 8.915 1.00 98.12 95 LEU A C 1
ATOM 753 O O . LEU A 1 95 ? -3.269 -3.727 10.004 1.00 98.12 95 LEU A O 1
ATOM 757 N N . CYS A 1 96 ? -3.342 -3.696 7.751 1.00 97.19 96 CYS A N 1
ATOM 758 C CA . CYS A 1 96 ? -4.725 -3.232 7.647 1.00 97.19 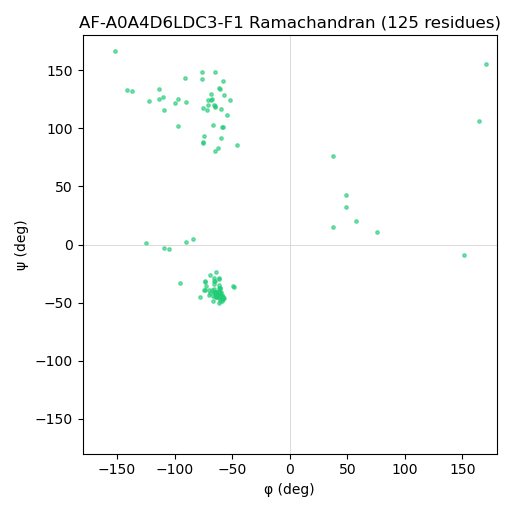96 CYS A CA 1
ATOM 759 C C . CYS A 1 96 ? -5.701 -4.203 8.328 1.00 97.19 96 CYS A C 1
ATOM 761 O O . CYS A 1 96 ? -6.509 -3.766 9.150 1.00 97.19 96 CYS A O 1
ATOM 763 N N . ASP A 1 97 ? -5.569 -5.510 8.087 1.00 97.62 97 ASP A N 1
ATOM 764 C CA . ASP A 1 97 ? -6.393 -6.530 8.750 1.00 97.62 97 ASP A CA 1
ATOM 765 C C . ASP A 1 97 ? -6.219 -6.512 10.276 1.00 97.62 97 ASP A C 1
ATOM 767 O O . ASP A 1 97 ? -7.185 -6.590 11.043 1.00 97.62 97 ASP A O 1
ATOM 771 N N . ARG A 1 98 ? -4.973 -6.371 10.748 1.00 98.12 98 ARG A N 1
ATOM 772 C CA . ARG A 1 98 ? -4.675 -6.298 12.185 1.00 98.12 98 ARG A CA 1
ATOM 773 C C . ARG A 1 98 ? -5.270 -5.049 12.826 1.00 98.12 98 ARG A C 1
ATOM 775 O O . ARG A 1 98 ? -5.854 -5.141 13.902 1.00 98.12 98 ARG A O 1
ATOM 782 N N . MET A 1 99 ? -5.136 -3.895 12.178 1.00 97.38 99 MET A N 1
ATOM 783 C CA . MET A 1 99 ? -5.714 -2.640 12.659 1.00 97.38 99 MET A CA 1
ATOM 784 C C . MET A 1 99 ? -7.235 -2.723 12.757 1.00 97.38 99 MET A C 1
ATOM 786 O O . MET A 1 99 ? -7.795 -2.308 13.769 1.00 97.38 99 MET A O 1
ATOM 790 N N . PHE A 1 100 ? -7.886 -3.312 11.753 1.00 97.75 100 PHE A N 1
ATOM 791 C CA . PHE A 1 100 ? -9.330 -3.515 11.753 1.00 97.75 100 PHE A CA 1
ATOM 792 C C . PHE A 1 100 ? -9.790 -4.385 12.933 1.00 97.75 100 PHE A C 1
ATOM 794 O O . PHE A 1 100 ? -10.747 -4.048 13.637 1.00 97.75 100 PHE A O 1
ATOM 801 N N . ASN A 1 101 ? -9.079 -5.483 13.201 1.00 97.19 101 ASN A N 1
ATOM 802 C CA . ASN A 1 101 ? -9.370 -6.338 14.352 1.00 97.19 101 ASN A CA 1
ATOM 803 C C . ASN A 1 101 ? -9.159 -5.602 15.682 1.00 97.19 101 ASN A C 1
ATOM 805 O O . ASN A 1 101 ? -10.035 -5.641 16.547 1.00 97.19 101 ASN A O 1
ATOM 809 N N . ASN A 1 102 ? -8.052 -4.871 15.821 1.00 97.62 102 ASN A N 1
ATOM 810 C CA . ASN A 1 102 ? -7.769 -4.085 17.020 1.00 97.62 102 ASN A CA 1
ATOM 811 C C . ASN A 1 102 ? -8.840 -3.011 17.267 1.00 97.62 102 ASN A C 1
ATOM 813 O O . ASN A 1 102 ? -9.269 -2.817 18.401 1.00 97.62 102 ASN A O 1
ATOM 817 N N . GLU A 1 103 ? -9.309 -2.324 16.223 1.00 98.06 103 GLU A N 1
ATOM 818 C CA . GLU A 1 103 ? -10.372 -1.320 16.336 1.00 98.06 103 GLU A CA 1
ATOM 819 C C . GLU A 1 103 ? -11.678 -1.939 16.853 1.00 98.06 103 GLU A C 1
ATOM 821 O O . GLU A 1 103 ? -12.339 -1.389 17.743 1.00 98.06 103 GLU A O 1
ATOM 826 N N . LYS A 1 104 ? -12.024 -3.131 16.354 1.00 97.62 104 LYS A N 1
ATOM 827 C CA . LYS A 1 104 ? -13.179 -3.896 16.832 1.00 97.62 104 LYS A CA 1
ATOM 828 C C . LYS A 1 104 ? -13.039 -4.275 18.310 1.00 97.62 104 LYS A C 1
ATOM 830 O O . LYS A 1 104 ? -13.999 -4.105 19.066 1.00 97.62 104 LYS A O 1
ATOM 835 N N . GLU A 1 105 ? -11.870 -4.755 18.729 1.00 97.31 105 GLU A N 1
ATOM 836 C CA . GLU A 1 105 ? -11.590 -5.102 20.128 1.00 97.31 105 GLU A CA 1
ATOM 837 C C . GLU A 1 105 ? -11.636 -3.879 21.045 1.00 97.31 105 GLU A C 1
ATOM 839 O O . GLU A 1 105 ? -12.294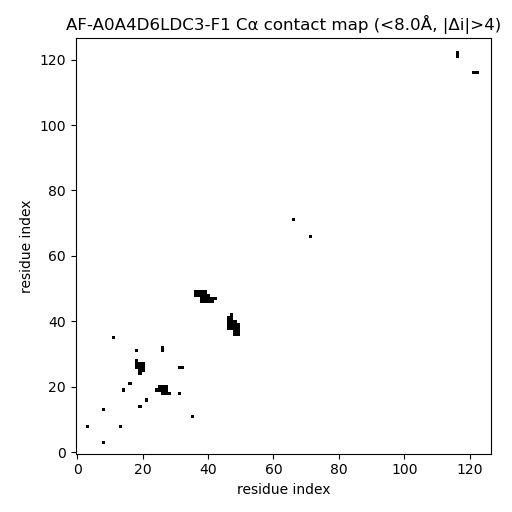 -3.922 22.082 1.00 97.31 105 GLU A O 1
ATOM 844 N N . ILE A 1 106 ? -11.028 -2.756 20.649 1.00 97.88 106 ILE A N 1
ATOM 845 C CA . ILE A 1 106 ? -11.078 -1.491 21.399 1.00 97.88 106 ILE A CA 1
ATOM 846 C C . ILE A 1 106 ? -12.527 -1.045 21.589 1.00 97.88 106 ILE A C 1
ATOM 848 O O . ILE A 1 106 ? -12.935 -0.693 22.696 1.00 97.88 106 ILE A O 1
ATOM 852 N N . LYS A 1 107 ? -13.340 -1.105 20.531 1.00 97.75 107 LYS A N 1
ATOM 853 C CA . LYS A 1 107 ? -14.759 -0.746 20.604 1.00 97.75 107 LYS A CA 1
ATOM 854 C C . LYS A 1 107 ? -15.524 -1.641 21.578 1.00 97.75 107 LYS A C 1
ATOM 856 O O . LYS A 1 107 ? -16.350 -1.149 22.349 1.00 97.75 107 LYS A O 1
ATOM 861 N N . GLN A 1 108 ? -15.251 -2.944 21.561 1.00 97.50 108 GLN A N 1
ATOM 862 C CA . GLN A 1 108 ? -15.852 -3.885 22.501 1.00 97.50 108 GLN A CA 1
ATOM 863 C C . GLN A 1 108 ? -15.388 -3.626 23.940 1.00 97.50 108 GLN A C 1
ATOM 865 O O . GLN A 1 108 ? -16.225 -3.577 24.841 1.00 97.50 108 GLN A O 1
ATOM 870 N N . ASN A 1 109 ? -14.094 -3.400 24.155 1.00 98.06 109 ASN A N 1
ATOM 871 C CA . ASN A 1 109 ? -13.520 -3.100 25.465 1.00 98.06 109 ASN A CA 1
ATOM 872 C C . ASN A 1 109 ? -14.107 -1.813 26.047 1.00 98.06 109 ASN A C 1
ATOM 874 O O . ASN A 1 109 ? -14.541 -1.810 27.195 1.00 98.06 109 ASN A O 1
ATOM 878 N N . ASN A 1 110 ? -14.226 -0.756 25.241 1.00 97.31 110 ASN A N 1
ATOM 879 C CA . ASN A 1 110 ? -14.856 0.497 25.657 1.00 97.31 110 ASN A CA 1
ATOM 880 C C . ASN A 1 110 ? -16.330 0.291 26.029 1.00 97.31 110 ASN A C 1
ATOM 882 O O . ASN A 1 110 ? -16.796 0.821 27.036 1.00 97.31 110 ASN A O 1
ATOM 886 N N . LYS A 1 111 ? -17.066 -0.532 25.270 1.00 97.25 111 LYS A N 1
ATOM 887 C CA . LYS A 1 111 ? -18.451 -0.888 25.614 1.00 97.25 111 LYS A CA 1
ATOM 888 C C . LYS A 1 111 ? -18.534 -1.622 26.957 1.00 97.25 111 LYS A C 1
ATOM 890 O O . LYS A 1 111 ? -19.413 -1.322 27.760 1.00 97.25 111 LYS A O 1
ATOM 895 N N . MET A 1 112 ? -17.630 -2.5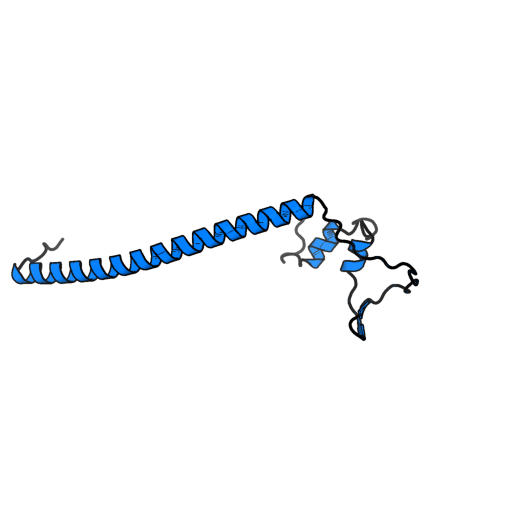68 27.206 1.00 97.19 112 MET A N 1
ATOM 896 C CA . MET A 1 112 ? -17.568 -3.298 28.476 1.00 97.19 112 MET A CA 1
ATOM 897 C C . MET A 1 112 ? -17.188 -2.387 29.643 1.00 97.19 112 MET A C 1
ATOM 899 O O . MET A 1 112 ? -17.790 -2.489 30.709 1.00 97.19 112 MET A O 1
ATOM 903 N N . LEU A 1 113 ? -16.240 -1.471 29.435 1.00 96.31 113 LEU A N 1
ATOM 904 C CA . LEU A 1 113 ? -15.848 -0.471 30.422 1.00 96.31 113 LEU A CA 1
ATOM 905 C C . LEU A 1 113 ? -17.043 0.404 30.815 1.00 96.31 113 LEU A C 1
ATOM 907 O O . LEU A 1 113 ? -17.322 0.540 32.001 1.00 96.31 113 LEU A O 1
ATOM 911 N N . HIS A 1 114 ? -17.792 0.920 29.835 1.00 93.38 114 HIS A N 1
ATOM 912 C CA . HIS A 1 114 ? -19.004 1.699 30.096 1.00 93.38 114 HIS A CA 1
ATOM 913 C C . HIS A 1 114 ? -20.032 0.918 30.922 1.00 93.38 114 HIS A C 1
ATOM 915 O O . HIS A 1 114 ? -20.530 1.441 31.915 1.00 93.38 114 HIS A O 1
ATOM 921 N N . LEU A 1 115 ? -20.297 -0.346 30.568 1.00 94.88 115 LEU A N 1
ATOM 922 C CA . LEU A 1 115 ? -21.213 -1.206 31.329 1.00 94.88 115 LEU A CA 1
ATOM 923 C C . LEU A 1 115 ? -20.743 -1.431 32.774 1.00 94.88 115 LEU A C 1
ATOM 925 O O . LEU A 1 115 ? -21.560 -1.507 33.689 1.00 94.88 115 LEU A O 1
ATOM 929 N N . LEU A 1 116 ? -19.434 -1.569 32.993 1.00 94.94 116 LEU A N 1
ATOM 930 C CA . LEU A 1 116 ? -18.870 -1.718 34.335 1.00 94.94 116 LEU A CA 1
ATOM 931 C C . LEU A 1 116 ? -18.975 -0.420 35.140 1.00 94.94 116 LEU A C 1
ATOM 933 O O . LEU A 1 116 ? -19.370 -0.468 36.302 1.00 94.94 116 LEU A O 1
ATOM 937 N N . MET A 1 117 ? -18.665 0.726 34.529 1.00 93.69 117 MET A N 1
ATOM 938 C CA . MET A 1 117 ? -18.810 2.041 35.163 1.00 93.69 117 MET A CA 1
ATOM 939 C C . MET A 1 117 ? -20.258 2.295 35.595 1.00 93.69 117 MET A C 1
ATOM 941 O O . MET A 1 117 ? -20.486 2.711 36.729 1.00 93.69 117 MET A O 1
ATOM 945 N N . GLU A 1 118 ? -21.226 1.972 34.730 1.00 92.81 118 GLU A N 1
ATOM 946 C CA . GLU A 1 118 ? -22.661 2.076 35.018 1.00 92.81 118 GLU A CA 1
ATOM 947 C C . GLU A 1 118 ? -23.063 1.185 36.200 1.00 92.81 118 GLU A C 1
ATOM 949 O O . GLU A 1 118 ? -23.677 1.657 37.152 1.00 92.81 118 GLU A O 1
ATOM 954 N N . LYS A 1 119 ? -22.645 -0.089 36.203 1.00 93.81 119 LYS A N 1
ATOM 955 C CA . LYS A 1 119 ? -22.942 -1.020 37.307 1.00 93.81 119 LYS A CA 1
ATOM 956 C C . LYS A 1 119 ? -22.357 -0.591 38.649 1.00 93.81 119 LYS A C 1
ATOM 958 O O . LYS A 1 119 ? -22.898 -0.958 39.688 1.00 93.81 119 LYS A O 1
ATOM 963 N N . MET A 1 120 ? -21.2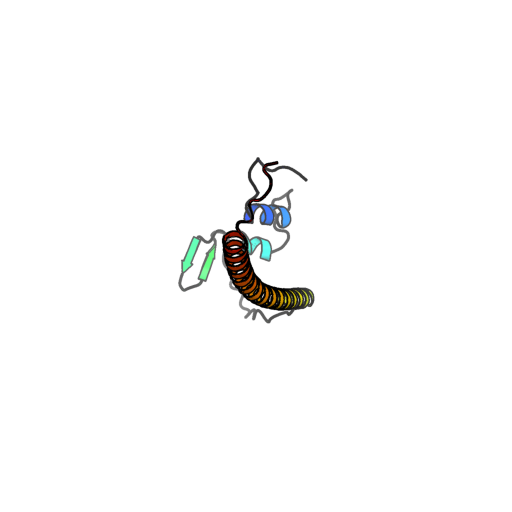43 0.134 38.630 1.00 93.38 120 MET A N 1
ATOM 964 C CA . MET A 1 120 ? -20.591 0.639 39.836 1.00 93.38 120 MET A CA 1
ATOM 965 C C . MET A 1 120 ? -21.090 2.034 40.244 1.00 93.38 120 MET A C 1
ATOM 967 O O . MET A 1 120 ? -20.571 2.576 41.217 1.00 93.38 120 MET A O 1
ATOM 971 N N . ASN A 1 121 ? -22.065 2.623 39.529 1.00 88.06 121 ASN A N 1
ATOM 972 C CA . ASN A 1 121 ? -22.491 4.021 39.693 1.00 88.06 121 ASN A CA 1
ATOM 973 C C . ASN A 1 121 ? -21.304 5.004 39.714 1.00 88.06 121 ASN A C 1
ATOM 975 O O . ASN A 1 121 ? -21.327 6.024 40.404 1.00 88.06 121 ASN A O 1
ATOM 979 N N . PHE A 1 122 ? -20.238 4.687 38.977 1.00 86.06 122 PHE A N 1
ATOM 980 C CA . PHE A 1 122 ? -19.048 5.518 38.948 1.00 86.06 122 PHE A CA 1
ATOM 981 C C . PHE A 1 122 ? -19.318 6.761 38.095 1.00 86.06 122 PHE A C 1
ATOM 983 O O . PHE A 1 122 ? -19.549 6.651 36.890 1.00 86.06 122 PHE A O 1
ATOM 990 N N . GLN A 1 123 ? -19.256 7.941 38.711 1.00 80.62 123 GLN A N 1
ATOM 991 C CA . GLN A 1 123 ? -19.240 9.215 37.998 1.00 80.62 123 GLN A CA 1
ATOM 992 C C . GLN A 1 123 ? -17.799 9.721 37.910 1.00 80.62 123 GLN A C 1
ATOM 994 O O . GLN A 1 123 ? -17.156 9.893 38.950 1.00 80.62 123 GLN A O 1
ATOM 999 N N . PRO A 1 124 ? -17.266 9.941 36.695 1.00 77.69 124 PRO A N 1
ATOM 1000 C CA . PRO A 1 124 ? -15.987 10.611 36.546 1.00 77.69 124 PRO A CA 1
ATOM 1001 C C . PRO A 1 124 ? -16.056 12.000 37.199 1.00 77.69 124 PRO A C 1
ATOM 1003 O O . PRO A 1 124 ? -17.083 12.667 37.067 1.00 77.69 124 PRO A O 1
ATOM 1006 N N . PRO A 1 125 ? -14.997 12.451 37.887 1.00 81.38 125 PRO A N 1
ATOM 1007 C CA . PRO A 1 125 ? -14.943 13.814 38.397 1.00 81.38 125 PRO A CA 1
ATOM 1008 C C . PRO A 1 125 ? -15.030 14.816 37.237 1.00 81.38 125 PRO A C 1
ATOM 1010 O O . PRO A 1 125 ? -14.345 14.650 36.226 1.00 81.38 125 PRO A O 1
ATOM 1013 N N . GLU A 1 126 ? -15.868 15.845 37.383 1.00 77.31 126 GLU A N 1
ATOM 1014 C CA . GLU A 1 126 ? -15.870 17.003 36.484 1.00 77.31 126 GLU A CA 1
ATOM 1015 C C . GLU A 1 126 ? -14.554 17.772 36.686 1.00 77.31 126 GLU A C 1
ATOM 1017 O O . GLU A 1 126 ? -14.195 18.097 37.821 1.00 77.31 126 GLU A O 1
ATOM 1022 N N . ILE A 1 127 ? -13.812 18.000 35.598 1.00 61.12 127 ILE A N 1
ATOM 1023 C CA . ILE A 1 127 ? -12.538 18.740 35.573 1.00 61.12 127 ILE A CA 1
ATOM 1024 C C . ILE A 1 127 ? -12.745 20.037 34.799 1.00 61.12 127 ILE A C 1
ATOM 1026 O O . ILE A 1 127 ? -13.365 19.956 33.713 1.00 61.12 127 ILE A O 1
#

Secondary structure (DSSP, 8-state):
----TTSPPPHHHHHHHHHB-TTT--BSSHHHHHHT--EEEEETTEEEETT-------S---------HHHHHHHHHHHHHHHHHHHHHHHHHHHHHHHHHHHHHHHHHHHHHHHHHHHTTPPPPP-

Solvent-accessible surface area (backbone atoms only — not comparable to full-atom values): 8027 Å² total; per-residue (Å²): 138,84,87,66,77,103,47,84,75,51,74,70,54,54,47,45,67,74,37,30,41,88,89,78,65,44,53,78,45,74,65,57,54,59,70,73,49,59,73,72,48,74,59,98,90,41,80,44,48,80,84,69,84,83,73,83,75,86,64,90,76,72,85,66,86,74,78,46,70,68,60,51,54,54,50,53,53,50,52,52,51,50,54,53,49,52,52,50,52,53,52,50,52,57,47,51,55,50,49,54,52,49,53,53,49,50,53,50,49,53,52,52,48,52,54,51,36,60,76,65,71,62,73,80,81,90,128

Sequence (127 aa):
MTKLNDKSPTPSELFRHTHQRKKDKSWVDQSSAHVDCKVDGINKGKVYGIGYKSTKVIGKQSYQDSTSSSVQVMREEAEQLKNKLLAVETDRDHLCDRMFNNEKEIKQNNKMLHLLMEKMNFQPPEI

Mean predicted aligned error: 19.29 Å

pLDDT: mean 72.8, std 20.92, range [37.03, 98.12]

Foldseek 3Di:
DDDDDPDDDDPVRVLQVVQADPPPRDGVDPVSVVVPFDFPDADPNDTDGPDDDDDPPPDPPPPDPPVDVVVVVVVVVVVVVVVVVVVVVVVVVVVVVVVVVVVVVVVVVVVVVVVVCVVVVPDDDDD

Organism: Vigna unguiculata (NCBI:txid3917)

Radius of gyration: 32.11 Å; Cα contacts (8 Å, |Δi|>4): 39; chains: 1; bounding box: 48×38×90 Å